Protein AF-A0A6N9SI57-F1 (afdb_monomer_lite)

Secondary structure (DSSP, 8-state):
-HHHHH-GGG--HHHHHHHHHHHHHHS-HHHHHHHHHHHHHHHHHTTT-HHHHHHHHHHHHHHHHH-

pLDDT: mean 97.14, std 2.21, range [85.12, 98.62]

Organism: Escherichia coli (NCBI:txid562)

Sequence (67 aa):
NYRARNFPGTLDYAEQQRWLEHRRQVFTPEFLQGYADELQMLAQQYADDKEKVALLKALWQYAEEIV

InterPro domains:
  IPR012337 Ribonuclease H-like superfamily [SSF53098] (2-66)
  IPR058561 Exonuclease I, C-terminal domain [PF26016] (2-66)
  IPR058561 Exonuclease I, C-terminal domain [PS51785] (1-67)

Structure (mmCIF, N/CA/C/O backbone):
data_AF-A0A6N9SI57-F1
#
_entry.id   AF-A0A6N9SI57-F1
#
loop_
_atom_site.group_PDB
_atom_site.id
_atom_site.type_symbol
_atom_site.label_atom_id
_atom_site.label_alt_id
_atom_site.label_comp_id
_atom_site.label_asym_id
_atom_site.label_entity_id
_atom_site.label_seq_id
_atom_site.pdbx_PDB_ins_code
_atom_site.Cartn_x
_atom_site.Cartn_y
_atom_site.Cartn_z
_atom_site.occupancy
_atom_site.B_iso_or_equiv
_atom_site.auth_seq_id
_atom_site.auth_comp_id
_atom_site.auth_asym_id
_atom_site.auth_atom_id
_atom_site.pdbx_PDB_model_num
ATOM 1 N N . ASN A 1 1 ? 3.261 3.214 -17.636 1.00 87.38 1 ASN A N 1
ATOM 2 C CA . ASN A 1 1 ? 2.326 3.131 -16.486 1.00 87.38 1 ASN A CA 1
ATOM 3 C C . ASN A 1 1 ? 0.927 2.671 -16.878 1.00 87.38 1 ASN A C 1
ATOM 5 O O .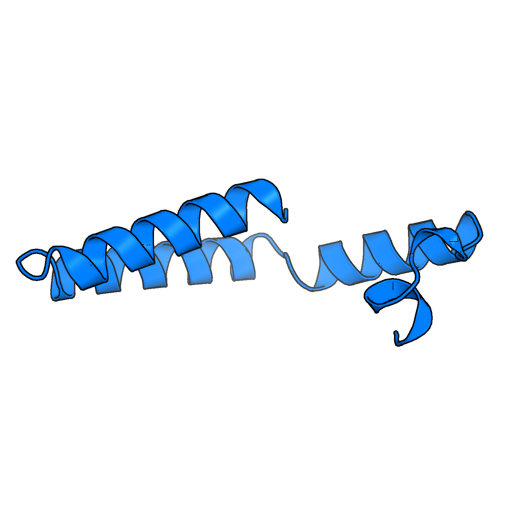 ASN A 1 1 ? 0.465 1.719 -16.273 1.00 87.38 1 ASN A O 1
ATOM 9 N N . TYR A 1 2 ? 0.257 3.273 -17.873 1.00 96.50 2 TYR A N 1
ATOM 10 C CA . TYR A 1 2 ? -1.130 2.907 -18.227 1.00 96.50 2 TYR A CA 1
ATOM 11 C C . TYR A 1 2 ? -1.342 1.401 -18.492 1.00 96.50 2 TYR A C 1
ATOM 13 O O . TYR A 1 2 ? -2.149 0.786 -17.803 1.00 96.50 2 TYR A O 1
ATOM 21 N N . ARG A 1 3 ? -0.580 0.781 -19.410 1.00 97.56 3 ARG A N 1
ATOM 22 C CA . ARG A 1 3 ? -0.685 -0.668 -19.695 1.00 97.56 3 ARG A CA 1
ATOM 23 C C . ARG A 1 3 ? -0.421 -1.536 -18.466 1.00 97.56 3 ARG A C 1
ATOM 25 O O . ARG A 1 3 ? -1.206 -2.420 -18.181 1.00 97.56 3 ARG A O 1
ATOM 32 N N . ALA A 1 4 ? 0.627 -1.240 -17.702 1.00 96.94 4 ALA A N 1
ATOM 33 C CA . ALA A 1 4 ? 0.981 -2.040 -16.532 1.00 96.94 4 ALA A CA 1
ATOM 34 C C . ALA A 1 4 ? -0.067 -2.000 -15.406 1.00 96.94 4 ALA A C 1
ATOM 36 O O . ALA A 1 4 ? -0.198 -2.962 -14.660 1.00 96.94 4 ALA A O 1
ATOM 37 N N . ARG A 1 5 ? -0.836 -0.906 -15.307 1.00 97.19 5 ARG A N 1
ATOM 38 C CA . ARG A 1 5 ? -1.928 -0.761 -14.333 1.00 97.19 5 ARG A CA 1
ATOM 39 C C . ARG A 1 5 ? -3.242 -1.388 -14.800 1.00 97.19 5 ARG A C 1
ATOM 41 O O . ARG A 1 5 ? -3.959 -1.937 -13.980 1.00 97.19 5 ARG A O 1
ATOM 48 N N . ASN A 1 6 ? -3.564 -1.284 -16.091 1.00 97.06 6 ASN A N 1
ATOM 49 C CA . ASN A 1 6 ? -4.889 -1.652 -16.612 1.00 97.06 6 ASN A CA 1
ATOM 50 C C . ASN A 1 6 ? -4.906 -2.993 -17.365 1.00 97.06 6 ASN A C 1
ATOM 52 O O . ASN A 1 6 ? -5.932 -3.658 -17.415 1.00 97.06 6 ASN A O 1
ATOM 56 N N . PHE A 1 7 ? -3.779 -3.392 -17.957 1.00 97.44 7 PHE A N 1
ATOM 57 C CA . PHE A 1 7 ? -3.644 -4.575 -18.813 1.00 97.44 7 PHE A CA 1
ATOM 58 C C . PHE A 1 7 ? -2.317 -5.318 -18.547 1.00 97.44 7 PHE A C 1
ATOM 60 O O . PHE A 1 7 ? -1.522 -5.505 -19.476 1.00 97.44 7 PHE A O 1
ATOM 67 N N . PRO A 1 8 ? -2.033 -5.743 -17.299 1.00 95.94 8 PRO A N 1
ATOM 68 C CA . PRO A 1 8 ? -0.744 -6.339 -16.931 1.00 95.94 8 PRO A CA 1
ATOM 69 C C . PRO A 1 8 ? -0.412 -7.614 -17.724 1.00 95.94 8 PRO A C 1
ATOM 71 O O . PRO A 1 8 ? 0.752 -7.860 -18.019 1.00 95.94 8 PRO A O 1
ATOM 74 N N . GLY A 1 9 ? -1.421 -8.378 -18.161 1.00 96.69 9 GLY A N 1
ATOM 75 C CA . GLY A 1 9 ? -1.228 -9.564 -19.007 1.00 96.69 9 GLY A CA 1
ATOM 76 C C . GLY A 1 9 ? -0.724 -9.272 -20.427 1.00 96.69 9 GLY A C 1
ATOM 77 O O . GLY A 1 9 ? -0.368 -10.197 -21.146 1.00 96.69 9 GLY A O 1
ATOM 78 N N . THR A 1 10 ? -0.682 -8.000 -20.841 1.00 97.75 10 THR A N 1
ATOM 79 C CA . THR A 1 10 ? -0.115 -7.586 -22.138 1.00 97.75 10 THR A CA 1
ATOM 80 C C . THR A 1 10 ? 1.365 -7.231 -22.056 1.00 97.75 10 THR A C 1
ATOM 82 O O . THR A 1 10 ? 1.938 -6.846 -23.073 1.00 97.75 10 THR A O 1
ATOM 85 N N . LEU A 1 11 ? 1.961 -7.266 -20.860 1.00 97.88 11 LEU A N 1
ATOM 86 C CA . LEU A 1 11 ? 3.360 -6.913 -20.660 1.00 97.88 11 LEU A CA 1
ATOM 87 C C . LEU A 1 11 ? 4.269 -8.079 -21.038 1.00 97.88 11 LEU A C 1
ATOM 89 O O . LEU A 1 11 ? 4.054 -9.206 -20.580 1.00 97.88 11 LEU A O 1
ATOM 93 N N . ASP A 1 12 ? 5.323 -7.791 -21.795 1.00 98.12 12 ASP A N 1
ATOM 94 C CA . ASP A 1 12 ? 6.420 -8.743 -21.955 1.00 98.12 12 ASP A CA 1
ATOM 95 C C . ASP A 1 12 ? 7.239 -8.889 -20.656 1.00 98.12 12 ASP A C 1
ATOM 97 O O . ASP A 1 12 ? 7.027 -8.181 -19.667 1.00 98.12 12 ASP A O 1
ATOM 101 N N . TYR A 1 13 ? 8.192 -9.824 -20.638 1.00 98.06 13 TYR A N 1
ATOM 102 C CA . TYR A 1 13 ? 8.999 -10.086 -19.445 1.00 98.06 13 TYR A CA 1
ATOM 103 C C . TYR A 1 13 ? 9.800 -8.860 -18.972 1.00 98.06 13 TYR A C 1
ATOM 105 O O . TYR A 1 13 ? 9.869 -8.597 -17.771 1.00 98.06 13 TYR A O 1
ATOM 113 N N . ALA A 1 14 ? 10.386 -8.084 -19.886 1.00 98.19 14 ALA A N 1
ATOM 114 C CA . ALA A 1 14 ? 11.176 -6.910 -19.521 1.00 98.19 14 ALA A CA 1
ATOM 115 C C . ALA A 1 14 ? 10.284 -5.801 -18.941 1.00 98.19 14 ALA A C 1
ATOM 117 O O . ALA A 1 14 ? 10.647 -5.152 -17.955 1.00 98.19 14 ALA A O 1
ATOM 118 N N . GLU A 1 15 ? 9.091 -5.617 -19.504 1.00 98.00 15 GLU A N 1
ATOM 119 C CA . GLU A 1 15 ? 8.075 -4.701 -18.993 1.00 98.00 15 GLU A CA 1
ATOM 120 C C . GLU A 1 15 ? 7.568 -5.125 -17.606 1.00 98.00 15 GLU A C 1
ATOM 122 O O . GLU A 1 15 ? 7.404 -4.267 -16.732 1.00 98.00 15 GLU A O 1
ATOM 127 N N . GLN A 1 16 ? 7.380 -6.429 -17.370 1.00 97.75 16 GLN A N 1
ATOM 128 C CA . GLN A 1 16 ? 7.023 -6.970 -16.055 1.00 97.75 16 GLN A CA 1
ATOM 129 C C . GLN A 1 16 ? 8.119 -6.707 -15.017 1.00 97.75 16 GLN A C 1
ATOM 131 O O . GLN A 1 16 ? 7.813 -6.215 -13.931 1.00 97.75 16 GLN A O 1
ATOM 136 N N . GLN A 1 17 ? 9.392 -6.954 -15.351 1.00 98.00 17 GLN A N 1
ATOM 137 C CA . GLN A 1 17 ? 10.514 -6.670 -14.445 1.00 98.00 17 GLN A CA 1
ATOM 138 C C . GLN A 1 17 ? 10.625 -5.177 -14.127 1.00 98.00 17 GLN A C 1
ATOM 140 O O . GLN A 1 17 ? 10.781 -4.795 -12.968 1.00 98.00 17 GLN A O 1
ATOM 145 N N . ARG A 1 18 ? 10.461 -4.312 -15.134 1.00 98.00 18 ARG A N 1
ATOM 146 C CA . ARG A 1 18 ? 10.444 -2.858 -14.930 1.00 98.00 18 ARG A CA 1
ATOM 147 C C . ARG A 1 18 ? 9.298 -2.423 -14.015 1.00 98.00 18 ARG A C 1
ATOM 149 O O . ARG A 1 18 ? 9.469 -1.500 -13.222 1.00 98.00 18 ARG A O 1
ATOM 156 N N . TRP A 1 19 ? 8.133 -3.059 -14.125 1.00 97.62 19 TRP A N 1
ATOM 157 C CA . TRP A 1 19 ? 6.991 -2.763 -13.261 1.00 97.62 19 TRP A CA 1
ATOM 158 C C . TRP A 1 19 ? 7.175 -3.284 -11.832 1.00 97.62 19 TRP A C 1
ATOM 160 O O . TRP A 1 19 ? 6.806 -2.593 -10.883 1.00 97.62 19 TRP A O 1
ATOM 170 N N . LEU A 1 20 ? 7.787 -4.458 -11.665 1.00 96.69 20 LEU A N 1
ATOM 171 C CA . LEU A 1 20 ? 8.160 -4.992 -10.355 1.00 96.69 20 LEU A CA 1
ATOM 172 C C . LEU A 1 20 ? 9.146 -4.060 -9.643 1.00 96.69 20 LEU A C 1
ATOM 174 O O . LEU A 1 20 ? 8.938 -3.722 -8.481 1.00 96.69 20 LEU A O 1
ATOM 178 N N . GLU A 1 21 ? 10.172 -3.596 -10.353 1.00 97.56 21 GLU A N 1
ATOM 179 C CA . GLU A 1 21 ? 11.140 -2.638 -9.817 1.00 97.56 21 GLU A CA 1
ATOM 180 C C . GLU A 1 21 ? 10.471 -1.308 -9.449 1.00 97.56 21 GLU A C 1
ATOM 182 O O . GLU A 1 21 ? 10.690 -0.778 -8.363 1.00 97.56 21 GLU A O 1
ATOM 187 N N . HIS A 1 22 ? 9.564 -0.811 -10.297 1.00 97.00 22 HIS A N 1
ATOM 188 C CA . HIS A 1 22 ? 8.760 0.363 -9.964 1.00 97.00 22 HIS A CA 1
ATOM 189 C C . HIS A 1 22 ? 7.957 0.172 -8.665 1.00 97.00 22 HIS A C 1
ATOM 191 O O . HIS A 1 22 ? 7.935 1.080 -7.840 1.00 97.00 22 HIS A O 1
ATOM 197 N N . ARG A 1 23 ? 7.327 -0.994 -8.452 1.00 96.62 23 ARG A N 1
ATOM 198 C CA . ARG A 1 23 ? 6.599 -1.295 -7.205 1.00 96.62 23 ARG A CA 1
ATOM 199 C C . ARG A 1 23 ? 7.527 -1.341 -5.992 1.00 96.62 23 ARG A C 1
ATOM 201 O O . ARG A 1 23 ? 7.173 -0.769 -4.970 1.00 96.62 23 ARG A O 1
ATOM 208 N N . ARG A 1 24 ? 8.714 -1.945 -6.108 1.00 96.00 24 ARG A N 1
ATOM 209 C CA . ARG A 1 24 ? 9.715 -1.987 -5.022 1.00 96.00 24 ARG A CA 1
ATOM 210 C C . ARG A 1 24 ? 10.192 -0.600 -4.602 1.00 96.00 24 ARG A C 1
ATOM 212 O O . ARG A 1 24 ? 10.409 -0.363 -3.423 1.00 96.00 24 ARG A O 1
ATOM 219 N N . GLN A 1 25 ? 10.314 0.321 -5.555 1.00 97.25 25 GLN A N 1
ATOM 220 C CA . GLN A 1 25 ? 10.679 1.714 -5.276 1.00 97.25 25 GLN A CA 1
ATOM 221 C C . GLN A 1 25 ? 9.550 2.516 -4.614 1.00 97.25 25 GLN A C 1
ATOM 223 O O . GLN A 1 25 ? 9.818 3.551 -4.013 1.00 97.25 25 GLN A O 1
ATOM 228 N N . VAL A 1 26 ? 8.298 2.065 -4.735 1.00 96.50 26 VAL A N 1
ATOM 229 C CA . VAL A 1 26 ? 7.148 2.660 -4.038 1.00 96.50 26 VAL A CA 1
ATOM 230 C C . VAL A 1 26 ? 7.000 2.056 -2.642 1.00 96.50 26 VAL A C 1
ATOM 232 O O . VAL A 1 26 ? 6.891 2.789 -1.666 1.00 96.50 26 VAL A O 1
ATOM 235 N N . PHE A 1 27 ? 7.032 0.728 -2.538 1.00 97.06 27 PHE A N 1
ATOM 236 C CA . PHE A 1 27 ? 6.909 -0.013 -1.282 1.00 97.06 27 PHE A CA 1
ATOM 237 C C . PHE A 1 27 ? 8.276 -0.244 -0.637 1.00 97.06 27 PHE A C 1
ATOM 239 O O . PHE A 1 27 ? 8.689 -1.382 -0.409 1.00 97.06 27 PHE A O 1
ATOM 246 N N . THR A 1 28 ? 9.001 0.843 -0.366 1.00 97.50 28 THR A N 1
ATOM 247 C CA . THR A 1 28 ? 10.252 0.740 0.391 1.00 97.50 28 THR A CA 1
ATOM 248 C C . THR A 1 28 ? 9.957 0.361 1.848 1.00 97.50 28 THR A C 1
ATOM 250 O O . THR A 1 28 ? 8.856 0.636 2.341 1.00 97.50 28 THR A O 1
ATOM 253 N N . PRO A 1 29 ? 10.919 -0.243 2.570 1.00 97.19 29 PRO A N 1
ATOM 254 C CA . PRO A 1 29 ? 10.741 -0.566 3.985 1.00 97.19 29 PRO A CA 1
ATOM 255 C C . PRO A 1 29 ? 10.312 0.642 4.828 1.00 97.19 29 PRO A C 1
ATOM 257 O O . PRO A 1 29 ? 9.453 0.514 5.695 1.00 97.19 29 PRO A O 1
ATOM 260 N N . GLU A 1 30 ? 10.852 1.826 4.538 1.00 98.06 30 GLU A N 1
ATOM 261 C CA . GLU A 1 30 ? 10.541 3.065 5.257 1.00 98.06 30 GLU A CA 1
ATOM 262 C C . GLU A 1 30 ? 9.103 3.526 4.999 1.00 98.06 30 GLU A C 1
ATOM 264 O O . GLU A 1 30 ? 8.419 3.954 5.928 1.00 98.06 30 GLU A O 1
ATOM 269 N N . PHE A 1 31 ? 8.623 3.412 3.754 1.00 98.00 31 PHE A N 1
ATOM 270 C CA . PHE A 1 31 ? 7.238 3.737 3.416 1.00 98.00 31 PHE A CA 1
ATOM 271 C C . PHE A 1 31 ? 6.259 2.783 4.107 1.00 98.00 31 PHE A C 1
ATOM 273 O O . PHE A 1 31 ? 5.278 3.229 4.700 1.00 98.00 31 PHE A O 1
ATOM 280 N N . LEU A 1 32 ? 6.541 1.477 4.065 1.00 97.69 32 LEU A N 1
ATOM 281 C CA . LEU A 1 32 ? 5.697 0.463 4.700 1.00 97.69 32 LEU A CA 1
ATOM 282 C C . LEU A 1 32 ? 5.669 0.617 6.223 1.00 97.69 32 LEU A C 1
ATOM 284 O O . LEU A 1 32 ? 4.601 0.495 6.820 1.00 97.69 32 LEU A O 1
ATOM 288 N N . GLN A 1 33 ? 6.807 0.943 6.842 1.00 97.75 33 GLN A N 1
ATOM 289 C CA . GLN A 1 33 ? 6.864 1.226 8.274 1.00 97.75 33 GLN A CA 1
ATOM 290 C C . GLN A 1 33 ? 6.039 2.468 8.628 1.00 97.75 33 GLN A C 1
ATOM 292 O O . GLN A 1 33 ? 5.215 2.405 9.533 1.00 97.75 33 GLN A O 1
ATOM 297 N N . GLY A 1 34 ? 6.192 3.568 7.884 1.00 98.44 34 GLY A N 1
ATOM 298 C CA . GLY A 1 34 ? 5.406 4.782 8.120 1.00 98.44 34 GLY A CA 1
ATOM 299 C C . GLY A 1 34 ? 3.900 4.553 7.962 1.00 98.44 34 GLY A C 1
ATOM 300 O O . GLY A 1 34 ? 3.114 5.029 8.778 1.00 98.44 34 GLY A O 1
ATOM 301 N N . TYR A 1 35 ? 3.498 3.764 6.962 1.00 98.44 35 TYR A N 1
ATOM 302 C CA . TYR A 1 35 ? 2.102 3.371 6.771 1.00 98.44 35 TYR A CA 1
ATOM 303 C C . TYR A 1 35 ? 1.576 2.518 7.938 1.00 98.44 35 TYR A C 1
ATOM 305 O O . TYR A 1 35 ? 0.472 2.747 8.433 1.00 98.44 35 TYR A O 1
ATOM 313 N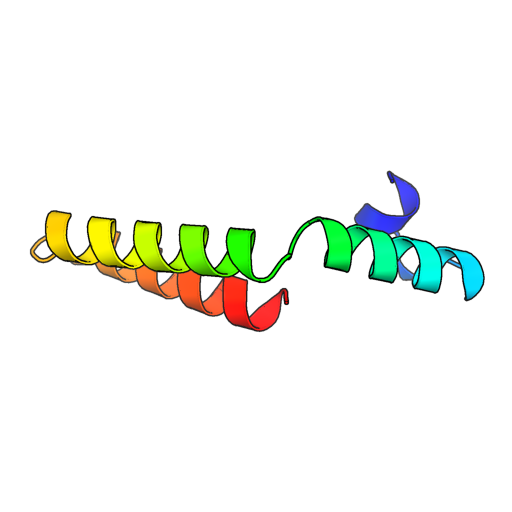 N . ALA A 1 36 ? 2.375 1.559 8.418 1.00 97.94 36 ALA A N 1
ATOM 314 C CA . ALA A 1 36 ? 2.036 0.740 9.578 1.00 97.94 36 ALA A CA 1
ATOM 315 C C . ALA A 1 36 ? 1.875 1.583 10.855 1.00 97.94 36 ALA A C 1
ATOM 317 O O . ALA A 1 36 ? 0.899 1.403 11.588 1.00 97.94 36 ALA A O 1
ATOM 318 N N . ASP A 1 37 ? 2.790 2.523 11.089 1.00 98.50 37 ASP A N 1
ATOM 319 C CA . ASP A 1 37 ? 2.762 3.426 12.242 1.00 98.50 37 ASP A CA 1
ATOM 320 C C . ASP A 1 37 ? 1.523 4.338 12.208 1.00 98.50 37 ASP A C 1
ATOM 322 O O . ASP A 1 37 ? 0.853 4.520 13.229 1.00 98.50 37 ASP A O 1
ATOM 326 N N . GLU A 1 38 ? 1.159 4.860 11.031 1.00 98.56 38 GLU A N 1
ATOM 327 C CA . GLU A 1 38 ? -0.045 5.678 10.844 1.00 98.56 38 GLU A CA 1
ATOM 328 C C . GLU A 1 38 ? -1.322 4.888 11.164 1.00 98.56 38 GLU A C 1
ATOM 330 O O . GLU A 1 38 ? -2.175 5.364 11.922 1.00 98.56 38 GLU A O 1
ATOM 335 N N . LEU A 1 39 ? -1.444 3.653 10.661 1.00 98.31 39 LEU A N 1
ATOM 336 C CA . LEU A 1 39 ? -2.590 2.794 10.968 1.00 98.31 39 LEU A CA 1
ATOM 337 C C . LEU A 1 39 ? -2.687 2.479 12.467 1.00 98.31 39 LEU A C 1
ATOM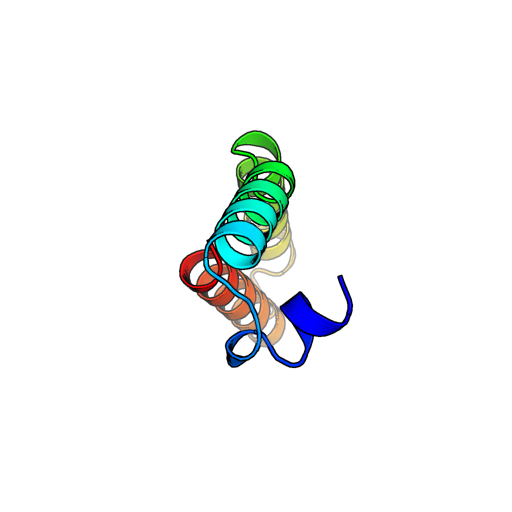 339 O O . LEU A 1 39 ? -3.789 2.498 13.023 1.00 98.31 39 LEU A O 1
ATOM 343 N N . GLN A 1 40 ? -1.559 2.220 13.135 1.00 97.75 40 GLN A N 1
ATOM 344 C CA . GLN A 1 40 ? -1.531 1.971 14.579 1.00 97.75 40 GLN A CA 1
ATOM 345 C C . GLN A 1 40 ? -1.962 3.201 15.382 1.00 97.75 40 GLN A C 1
ATOM 347 O O . GLN A 1 40 ? -2.787 3.079 16.292 1.00 97.75 40 GLN A O 1
ATOM 352 N N . MET A 1 41 ? -1.454 4.384 15.028 1.00 98.56 41 MET A N 1
ATOM 353 C CA . MET A 1 41 ? -1.843 5.645 15.659 1.00 98.56 41 MET A CA 1
ATOM 354 C C . MET A 1 41 ? -3.352 5.896 15.507 1.00 98.56 41 MET A C 1
ATOM 356 O O . MET A 1 41 ? -4.037 6.185 16.491 1.00 98.56 41 MET A O 1
ATOM 360 N N . LEU A 1 42 ? -3.895 5.730 14.297 1.00 98.62 42 LEU A N 1
ATOM 361 C CA . LEU A 1 42 ? -5.325 5.916 14.030 1.0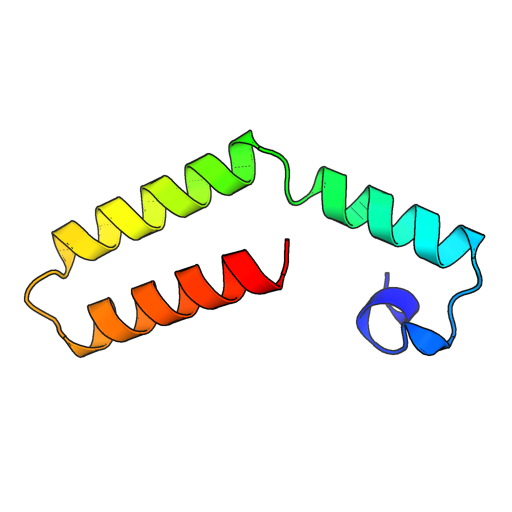0 98.62 42 LEU A CA 1
ATOM 362 C C . LEU A 1 42 ? -6.188 4.885 14.769 1.00 98.62 42 LEU A C 1
ATOM 364 O O . LEU A 1 42 ? -7.269 5.224 15.252 1.00 98.62 42 LEU A O 1
ATOM 368 N N . ALA A 1 43 ? -5.715 3.643 14.903 1.00 97.62 43 ALA A N 1
ATOM 369 C CA . ALA A 1 43 ? -6.431 2.601 15.635 1.00 97.62 43 ALA A CA 1
ATOM 370 C C . ALA A 1 43 ? -6.531 2.920 17.133 1.00 97.62 43 ALA A C 1
ATOM 372 O O . ALA A 1 43 ? -7.563 2.643 17.742 1.00 97.62 43 ALA A O 1
ATOM 373 N N . GLN A 1 44 ? -5.497 3.536 17.714 1.00 97.62 4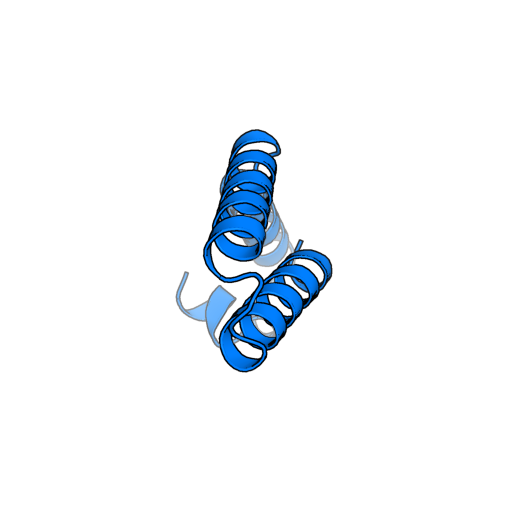4 GLN A N 1
ATOM 374 C CA . GLN A 1 44 ? -5.544 4.037 19.091 1.00 97.62 44 GLN A CA 1
ATOM 375 C C . GLN A 1 44 ? -6.494 5.234 19.218 1.00 97.62 44 GLN A C 1
ATOM 377 O O . GLN A 1 44 ? -7.315 5.272 20.132 1.00 97.62 44 GLN A O 1
ATOM 382 N N . GLN A 1 45 ? -6.425 6.186 18.284 1.00 98.38 45 GLN A N 1
ATOM 383 C CA . GLN A 1 45 ? -7.273 7.381 18.288 1.00 98.38 45 GLN A CA 1
ATOM 384 C C . GLN A 1 45 ? -8.769 7.052 18.166 1.00 98.38 45 GLN A C 1
ATOM 386 O O . GLN A 1 45 ? -9.600 7.720 18.779 1.00 98.38 45 GLN A O 1
ATOM 391 N N . TYR A 1 46 ? -9.118 6.041 17.371 1.00 98.06 46 TYR A N 1
ATOM 392 C CA . TYR A 1 46 ? -10.500 5.648 17.091 1.00 98.06 46 TYR A CA 1
ATOM 393 C C . TYR A 1 46 ? -10.901 4.333 17.764 1.00 98.06 46 TYR A C 1
ATOM 395 O O . TYR A 1 46 ? -11.817 3.671 17.287 1.00 98.06 46 TYR A O 1
ATOM 403 N N . ALA A 1 47 ? -10.253 3.954 18.868 1.00 96.69 47 ALA A N 1
ATOM 404 C CA . ALA A 1 47 ? -10.452 2.653 19.511 1.00 96.69 47 ALA A CA 1
ATOM 405 C C . ALA A 1 47 ? -11.925 2.332 19.848 1.00 96.69 47 ALA A C 1
ATOM 407 O O . ALA A 1 47 ? -12.342 1.177 19.743 1.00 96.69 47 ALA A O 1
ATOM 408 N N . ASP A 1 48 ? -12.721 3.348 20.195 1.00 98.00 48 ASP A N 1
ATOM 409 C CA . ASP A 1 48 ? -14.145 3.199 20.531 1.00 98.00 48 ASP A CA 1
ATOM 410 C C . ASP A 1 48 ? -15.079 3.212 19.302 1.00 98.00 48 ASP A C 1
ATOM 412 O O . ASP A 1 48 ? -16.256 2.852 19.397 1.00 98.00 48 ASP A O 1
ATOM 416 N N . ASP A 1 49 ? -14.565 3.588 18.129 1.00 98.38 49 ASP A N 1
ATOM 417 C CA . ASP A 1 49 ? -15.295 3.611 16.863 1.00 98.38 49 ASP A CA 1
ATOM 418 C C . ASP A 1 49 ? -15.049 2.309 16.090 1.00 98.38 49 ASP A C 1
ATOM 420 O O . ASP A 1 49 ? -14.091 2.146 15.328 1.00 98.38 49 ASP A O 1
ATOM 424 N N . LYS A 1 50 ? -15.951 1.348 16.303 1.00 96.81 50 LYS A N 1
ATOM 425 C CA . LYS A 1 50 ? -15.844 -0.001 15.731 1.00 96.81 50 LYS A CA 1
ATOM 426 C C . LYS A 1 50 ? -15.797 -0.009 14.204 1.00 96.81 50 LYS A C 1
ATOM 428 O O . LYS A 1 50 ? -15.136 -0.880 13.638 1.00 96.81 50 LYS A O 1
ATOM 433 N N . GLU A 1 51 ? -16.481 0.924 13.544 1.00 98.25 51 GLU A N 1
ATOM 434 C CA . GLU A 1 51 ? -16.488 1.009 12.082 1.00 98.25 51 GLU A CA 1
ATOM 435 C C . GLU A 1 51 ? -15.124 1.467 11.568 1.00 98.25 51 GLU A C 1
ATOM 437 O O . GLU A 1 51 ? -14.542 0.817 10.695 1.00 98.25 51 GLU A O 1
ATOM 442 N N . LYS A 1 52 ? -14.551 2.518 12.167 1.00 98.12 52 LYS A N 1
ATOM 443 C CA . LYS A 1 52 ? -13.206 2.984 11.800 1.00 98.12 52 LYS A CA 1
ATOM 444 C C . LYS A 1 52 ? -12.140 1.932 12.076 1.00 98.12 52 LYS A C 1
ATOM 446 O O . LYS A 1 52 ? -11.290 1.697 11.221 1.00 98.12 52 LYS A O 1
ATOM 451 N N . VAL A 1 53 ? -12.209 1.239 13.211 1.00 98.19 53 VAL A N 1
ATOM 452 C CA . VAL A 1 53 ? -11.271 0.147 13.519 1.00 98.19 53 VAL A CA 1
ATOM 453 C C . VAL A 1 53 ? -11.386 -0.997 12.504 1.00 98.19 53 VAL A C 1
ATOM 455 O O . VAL A 1 53 ? -10.368 -1.573 12.119 1.00 98.19 53 VAL A O 1
ATOM 458 N N . ALA A 1 54 ? -12.593 -1.327 12.032 1.00 98.19 54 ALA A N 1
ATOM 459 C CA . ALA A 1 54 ? -12.774 -2.337 10.988 1.00 98.19 54 ALA A CA 1
ATOM 460 C C . ALA A 1 54 ? -12.153 -1.904 9.648 1.00 98.19 54 ALA A C 1
ATOM 462 O O . ALA A 1 54 ? -11.481 -2.711 9.004 1.00 98.19 54 ALA A O 1
ATOM 463 N N . LEU A 1 55 ? -12.306 -0.633 9.262 1.00 98.62 55 LEU A N 1
ATOM 464 C CA . LEU A 1 55 ? -11.671 -0.082 8.060 1.00 98.62 55 LEU A CA 1
ATOM 465 C C . LEU A 1 55 ? -10.140 -0.099 8.159 1.00 98.62 55 LEU A C 1
ATOM 467 O O . LEU A 1 55 ? -9.477 -0.505 7.211 1.00 98.62 55 LEU A O 1
ATOM 471 N N . LEU A 1 56 ? -9.570 0.270 9.310 1.00 98.50 56 LEU A N 1
ATOM 472 C CA . LEU A 1 56 ? -8.118 0.235 9.526 1.00 98.50 56 LEU A CA 1
ATOM 473 C C . LEU A 1 56 ? -7.557 -1.193 9.429 1.00 98.50 56 LEU A C 1
ATOM 475 O O . LEU A 1 56 ? -6.494 -1.399 8.847 1.00 98.50 56 LEU A O 1
ATOM 479 N N . LYS A 1 57 ? -8.295 -2.198 9.920 1.00 97.00 57 LYS A N 1
ATOM 480 C CA . LYS A 1 57 ? -7.937 -3.614 9.726 1.00 97.00 57 LYS A CA 1
ATOM 481 C C . LYS A 1 57 ? -7.988 -4.029 8.257 1.00 97.00 57 LYS A C 1
ATOM 483 O O . LYS A 1 57 ? -7.102 -4.750 7.813 1.00 97.00 57 LYS A O 1
ATOM 488 N N . ALA A 1 58 ? -8.990 -3.572 7.506 1.00 98.31 58 ALA A N 1
ATOM 489 C CA . ALA A 1 58 ? -9.082 -3.853 6.074 1.00 98.31 58 ALA A CA 1
ATOM 490 C C . ALA A 1 58 ? -7.923 -3.212 5.288 1.00 98.31 58 ALA A C 1
ATOM 492 O O . ALA A 1 58 ? -7.368 -3.841 4.392 1.00 98.31 58 ALA A O 1
ATOM 493 N N . LEU A 1 59 ? -7.515 -1.992 5.659 1.00 98.44 59 LEU A N 1
ATOM 494 C CA . LEU A 1 59 ? -6.344 -1.324 5.083 1.00 98.44 59 LEU A CA 1
ATOM 495 C C . LEU A 1 59 ? -5.050 -2.098 5.363 1.00 98.44 59 LEU A C 1
ATOM 497 O O . LEU A 1 59 ? -4.247 -2.284 4.452 1.00 98.44 59 LEU A O 1
ATOM 501 N N . TRP A 1 60 ? -4.882 -2.602 6.589 1.00 97.38 60 TRP A N 1
ATOM 502 C CA . TRP A 1 60 ? -3.755 -3.468 6.939 1.00 97.38 60 TRP A CA 1
ATOM 503 C C . TRP A 1 60 ? -3.724 -4.746 6.088 1.00 97.38 60 TRP A C 1
ATOM 505 O O . TRP A 1 60 ? -2.707 -5.055 5.475 1.00 97.38 60 TRP A O 1
ATOM 515 N N . GLN A 1 61 ? -4.852 -5.455 5.994 1.00 97.75 61 GLN A N 1
ATOM 516 C CA . GLN A 1 61 ? -4.963 -6.682 5.194 1.00 97.75 61 GLN A CA 1
ATOM 517 C C . GLN A 1 61 ? -4.641 -6.441 3.715 1.00 97.75 61 GLN A C 1
ATOM 519 O O . GLN A 1 61 ? -3.940 -7.232 3.091 1.00 97.75 61 GLN A O 1
ATOM 524 N N . TYR A 1 62 ? -5.115 -5.327 3.157 1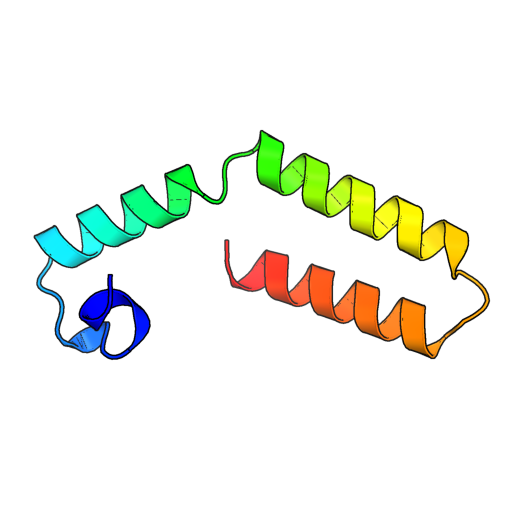.00 98.00 62 TYR A N 1
ATOM 525 C CA . TYR A 1 62 ? -4.813 -4.967 1.776 1.00 98.00 62 TYR A CA 1
ATOM 526 C C . TYR A 1 62 ? -3.324 -4.650 1.568 1.00 98.00 62 TYR A C 1
ATOM 528 O O . TYR A 1 62 ? -2.755 -5.011 0.539 1.00 98.00 62 TYR A O 1
ATOM 536 N N . ALA A 1 63 ? -2.678 -4.006 2.545 1.00 95.69 63 ALA A N 1
ATOM 537 C CA . ALA A 1 63 ? -1.242 -3.756 2.501 1.00 95.69 63 ALA A CA 1
ATOM 538 C C . ALA A 1 63 ? -0.427 -5.062 2.530 1.00 95.69 63 ALA A C 1
ATOM 540 O O . ALA A 1 63 ? 0.557 -5.163 1.806 1.00 95.69 63 ALA A O 1
ATOM 541 N N . GLU A 1 64 ? -0.850 -6.076 3.292 1.00 94.19 64 GLU A N 1
ATOM 542 C CA . GLU A 1 64 ? -0.204 -7.400 3.293 1.00 94.19 64 GLU A CA 1
ATOM 543 C C . GLU A 1 64 ? -0.348 -8.132 1.949 1.00 94.19 64 GLU A C 1
ATOM 545 O O . GLU A 1 64 ? 0.584 -8.807 1.519 1.00 94.19 64 GLU A O 1
ATOM 550 N N . GLU A 1 65 ? -1.491 -7.998 1.271 1.00 95.62 65 GLU A N 1
ATOM 551 C CA . GLU A 1 65 ? -1.738 -8.649 -0.024 1.00 95.62 65 GLU A CA 1
ATOM 552 C C . GLU A 1 65 ? -0.980 -7.979 -1.182 1.00 95.62 65 GLU A C 1
ATOM 554 O O . GLU A 1 65 ? -0.546 -8.647 -2.125 1.00 95.62 65 GLU A O 1
ATOM 559 N N . ILE A 1 66 ? -0.845 -6.650 -1.146 1.00 91.69 66 ILE A N 1
ATOM 560 C CA . ILE A 1 66 ? -0.311 -5.870 -2.269 1.00 91.69 66 ILE A CA 1
ATOM 561 C C . ILE A 1 66 ? 1.215 -5.710 -2.249 1.00 91.69 66 ILE A C 1
ATOM 563 O O . ILE A 1 66 ? 1.759 -5.124 -3.189 1.00 91.69 66 ILE A O 1
ATOM 567 N N . VAL A 1 67 ? 1.920 -6.163 -1.214 1.00 85.12 67 VAL A N 1
ATOM 568 C CA . VAL A 1 67 ? 3.390 -6.055 -1.133 1.00 85.12 67 VAL A CA 1
ATOM 569 C C . VAL A 1 67 ? 4.067 -7.229 -1.833 1.00 85.12 67 VAL A C 1
ATOM 571 O O . VAL A 1 67 ? 3.719 -8.394 -1.561 1.00 85.12 67 VAL A O 1
#

Foldseek 3Di:
DVCCVPPVVPDDPVRVVVVVVVVCVVPDPVNLVVLVVVLVVVCVVCVVPPVSVVVSVVVVVVSVVSD

Radius of gyration: 15.88 Å; chains: 1; bounding box: 28×18×43 Å